Protein AF-A0A7X5VP82-F1 (afdb_monomer_lite)

Structure (mmCIF, N/CA/C/O backbone):
data_AF-A0A7X5VP82-F1
#
_entry.id   AF-A0A7X5VP82-F1
#
loop_
_atom_site.group_PDB
_atom_site.id
_atom_site.type_symbol
_atom_site.label_atom_id
_atom_site.label_alt_id
_atom_site.label_comp_id
_atom_site.label_asym_id
_atom_site.label_entity_id
_atom_site.label_seq_id
_at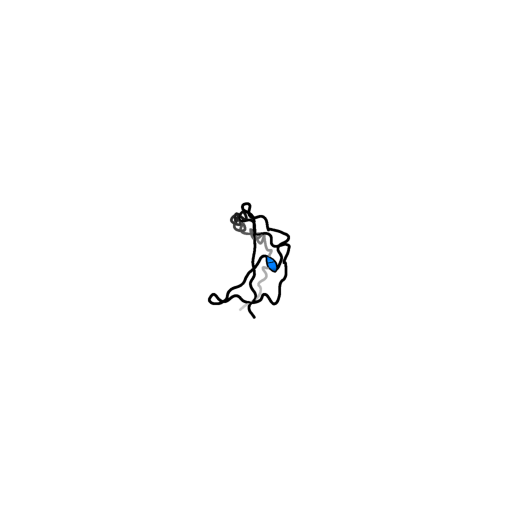om_site.pdbx_PDB_ins_code
_atom_site.Cartn_x
_atom_site.Cartn_y
_atom_site.Cartn_z
_atom_site.occupancy
_atom_site.B_iso_or_equiv
_atom_site.auth_seq_id
_atom_site.auth_comp_id
_atom_site.auth_asym_id
_atom_site.auth_atom_id
_atom_site.pdbx_PDB_model_num
ATOM 1 N N . MET A 1 1 ? 7.631 -9.204 -14.461 1.00 81.19 1 MET A N 1
ATOM 2 C CA . MET A 1 1 ? 6.808 -9.067 -13.242 1.00 81.19 1 MET A CA 1
ATOM 3 C C . MET A 1 1 ? 7.715 -8.574 -12.137 1.00 81.19 1 MET A C 1
ATOM 5 O O . MET A 1 1 ? 8.815 -9.097 -12.015 1.00 81.19 1 MET A O 1
ATOM 9 N N . VAL A 1 2 ? 7.262 -7.579 -11.382 1.00 91.50 2 VAL A N 1
ATOM 10 C CA . VAL A 1 2 ? 7.929 -7.055 -10.185 1.00 91.50 2 VAL A CA 1
ATOM 11 C C . VAL A 1 2 ? 6.951 -7.236 -9.027 1.00 91.50 2 VAL A C 1
ATOM 13 O O . VAL A 1 2 ? 5.748 -7.078 -9.224 1.00 91.50 2 VAL A O 1
ATOM 16 N N . GLU A 1 3 ? 7.447 -7.607 -7.850 1.00 92.94 3 GLU A N 1
ATOM 17 C CA . GLU A 1 3 ? 6.654 -7.619 -6.619 1.00 92.94 3 GLU A CA 1
ATOM 18 C C . GLU A 1 3 ? 6.918 -6.322 -5.845 1.00 92.94 3 GLU A C 1
ATOM 20 O O . GLU A 1 3 ? 8.061 -5.871 -5.760 1.00 92.94 3 GLU A O 1
ATOM 25 N N . VAL A 1 4 ? 5.858 -5.707 -5.318 1.00 93.62 4 VAL A N 1
ATOM 26 C CA . VAL A 1 4 ? 5.919 -4.446 -4.570 1.00 93.62 4 VAL A CA 1
ATOM 27 C C . VAL A 1 4 ? 5.256 -4.671 -3.219 1.00 93.62 4 VAL A C 1
ATOM 29 O O . VAL A 1 4 ? 4.079 -5.021 -3.160 1.00 93.62 4 VAL A O 1
ATOM 32 N N . ASP A 1 5 ? 6.010 -4.470 -2.142 1.00 93.50 5 ASP A N 1
ATOM 33 C CA . ASP A 1 5 ? 5.525 -4.631 -0.772 1.00 93.50 5 ASP A CA 1
ATOM 34 C C . ASP A 1 5 ? 5.156 -3.256 -0.187 1.00 93.50 5 ASP A C 1
ATOM 36 O O . ASP A 1 5 ? 5.932 -2.300 -0.281 1.00 93.50 5 ASP A O 1
ATOM 40 N N . VAL A 1 6 ? 3.946 -3.124 0.365 1.00 92.19 6 VAL A N 1
ATOM 41 C CA . VAL A 1 6 ? 3.354 -1.831 0.753 1.00 92.19 6 VAL A CA 1
ATOM 42 C C . VAL A 1 6 ? 2.749 -1.924 2.150 1.00 92.19 6 VAL A C 1
ATOM 44 O O . VAL A 1 6 ? 1.896 -2.766 2.413 1.00 92.19 6 VAL A O 1
ATOM 47 N N . GLN A 1 7 ? 3.128 -1.001 3.038 1.00 92.19 7 GLN A N 1
ATOM 48 C CA . GLN A 1 7 ? 2.507 -0.851 4.357 1.00 92.19 7 GLN A CA 1
ATOM 49 C C . GLN A 1 7 ? 1.768 0.480 4.472 1.00 92.19 7 GLN A C 1
ATOM 51 O O . GLN A 1 7 ? 2.374 1.549 4.395 1.00 92.19 7 GLN A O 1
ATOM 56 N N . VAL A 1 8 ? 0.464 0.409 4.739 1.00 91.56 8 VAL A N 1
ATOM 57 C CA . VAL A 1 8 ? -0.396 1.580 4.947 1.00 91.56 8 VAL A CA 1
ATOM 58 C C . VAL A 1 8 ? -0.754 1.684 6.42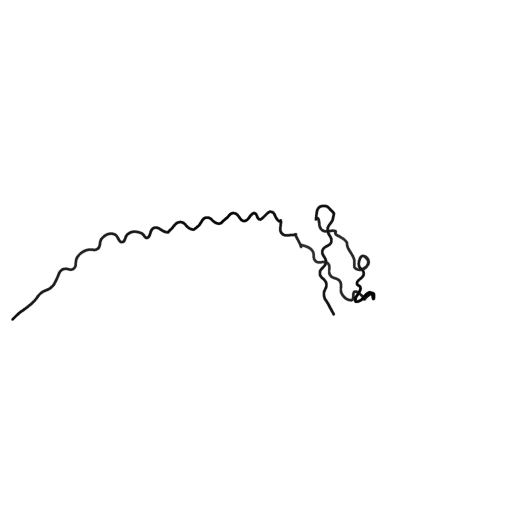9 1.00 91.56 8 VAL A C 1
ATOM 60 O O . VAL A 1 8 ? -1.347 0.772 7.004 1.00 91.56 8 VAL A O 1
ATOM 63 N N . THR A 1 9 ? -0.389 2.801 7.061 1.00 93.31 9 THR A N 1
ATOM 64 C CA . THR A 1 9 ? -0.654 3.060 8.485 1.00 93.31 9 THR A CA 1
ATOM 65 C C . THR A 1 9 ? -1.358 4.390 8.705 1.00 93.31 9 THR A C 1
ATOM 67 O O . THR A 1 9 ? -1.093 5.354 7.988 1.00 93.31 9 THR A O 1
ATOM 70 N N . ASP A 1 10 ? -2.190 4.467 9.742 1.00 92.44 10 ASP A N 1
ATOM 71 C CA . ASP A 1 10 ? -2.790 5.717 10.206 1.00 92.44 10 ASP A CA 1
ATOM 72 C C . ASP A 1 10 ? -1.746 6.673 10.831 1.00 92.44 10 ASP A C 1
ATOM 74 O O . ASP A 1 10 ? -0.553 6.372 10.942 1.00 92.44 10 ASP A O 1
ATOM 78 N N . ARG A 1 11 ? -2.205 7.843 11.295 1.00 94.25 11 ARG A N 1
ATOM 79 C CA . ARG A 1 11 ? -1.346 8.863 11.934 1.00 94.25 11 ARG A CA 1
ATOM 80 C C . ARG A 1 11 ? -0.740 8.417 13.276 1.00 94.25 11 ARG A C 1
ATOM 82 O O . ARG A 1 11 ? 0.188 9.065 13.748 1.00 94.25 11 ARG A O 1
ATOM 89 N N . GLN A 1 12 ? -1.253 7.346 13.884 1.00 91.56 12 GLN A N 1
ATOM 90 C CA . GLN A 1 12 ? -0.734 6.721 15.108 1.00 91.56 12 GLN A CA 1
ATOM 91 C C . GLN A 1 12 ? 0.214 5.545 14.798 1.00 91.56 12 GLN A C 1
ATOM 93 O O . GLN A 1 12 ? 0.743 4.932 15.722 1.00 91.56 12 GLN A O 1
ATOM 98 N N . GLY A 1 13 ? 0.428 5.210 13.520 1.00 89.19 13 GLY A N 1
ATOM 99 C CA . GLY A 1 13 ? 1.229 4.065 13.088 1.00 89.19 13 GLY A CA 1
ATOM 100 C C . GLY A 1 13 ? 0.494 2.720 13.110 1.00 89.19 13 GLY A C 1
ATOM 101 O O . GLY A 1 13 ? 1.141 1.693 12.913 1.00 89.19 13 GLY A O 1
ATOM 102 N N . LYS A 1 14 ? -0.828 2.701 13.325 1.00 89.25 14 LYS A N 1
ATOM 103 C CA . LYS A 1 14 ? -1.652 1.481 13.305 1.00 89.25 14 LYS A CA 1
ATOM 104 C C . LYS A 1 14 ? -1.926 1.063 11.853 1.00 89.25 14 LYS A C 1
ATOM 106 O O . LYS A 1 14 ? -2.203 1.943 11.037 1.00 89.25 14 LYS A O 1
ATOM 111 N N . PRO A 1 15 ? -1.877 -0.235 11.503 1.00 91.00 15 PRO A N 1
ATOM 112 C CA . PRO A 1 15 ? -2.145 -0.690 10.140 1.00 91.00 15 PRO A CA 1
ATOM 113 C C . PRO A 1 15 ? -3.595 -0.403 9.731 1.00 91.00 15 PRO A C 1
ATOM 115 O O . PRO A 1 15 ? -4.531 -0.688 10.483 1.00 91.00 15 PRO A O 1
ATOM 118 N N . VAL A 1 16 ? -3.779 0.145 8.530 1.00 91.94 16 VAL A N 1
ATOM 119 C CA . VAL A 1 16 ? -5.105 0.352 7.932 1.00 91.94 16 VAL A CA 1
ATOM 120 C C . VAL A 1 16 ? -5.612 -0.988 7.398 1.00 91.94 16 VAL A C 1
ATOM 122 O O . VAL A 1 16 ? -4.903 -1.683 6.674 1.00 91.94 16 VAL A O 1
ATOM 125 N N . ARG A 1 17 ? -6.834 -1.370 7.781 1.00 91.75 17 ARG A N 1
ATOM 126 C CA . ARG A 1 17 ? -7.463 -2.648 7.411 1.00 91.75 17 ARG A CA 1
ATOM 127 C C . ARG A 1 17 ? -8.533 -2.456 6.341 1.00 91.75 17 ARG A C 1
ATOM 129 O O . ARG A 1 17 ? -9.090 -1.372 6.216 1.00 91.75 17 ARG A O 1
ATOM 136 N N . GLY A 1 18 ? -8.848 -3.535 5.624 1.00 92.44 18 GLY A N 1
ATOM 137 C CA . GLY A 1 18 ? -9.917 -3.553 4.619 1.00 92.44 18 GLY A CA 1
ATOM 138 C C . GLY A 1 18 ? -9.549 -2.927 3.272 1.00 92.44 18 GLY A C 1
ATOM 139 O O . GLY A 1 18 ? -10.441 -2.711 2.463 1.00 92.44 18 GLY A O 1
ATOM 140 N N . LEU A 1 19 ? -8.264 -2.649 3.030 1.00 94.12 19 LEU A N 1
ATOM 141 C CA . LEU A 1 19 ? -7.776 -2.182 1.733 1.00 94.12 19 LEU A CA 1
ATOM 142 C C . LEU A 1 19 ? -7.911 -3.282 0.674 1.00 94.12 19 LEU A C 1
ATOM 144 O O . LEU A 1 19 ? -7.621 -4.454 0.926 1.00 94.12 19 LEU A O 1
ATOM 148 N N . THR A 1 20 ? -8.327 -2.878 -0.518 1.00 95.75 20 THR A N 1
ATOM 149 C CA . THR A 1 20 ? -8.579 -3.729 -1.680 1.00 95.75 20 THR A CA 1
ATOM 150 C C . THR A 1 20 ? -7.676 -3.318 -2.839 1.00 95.75 20 THR A C 1
ATOM 152 O O . THR A 1 20 ? -7.068 -2.253 -2.817 1.00 95.75 20 THR A O 1
ATOM 155 N N . VAL A 1 21 ? -7.617 -4.123 -3.902 1.00 96.38 21 VAL A N 1
ATOM 156 C CA . VAL A 1 21 ? -6.875 -3.759 -5.123 1.00 96.38 21 VAL A CA 1
ATOM 157 C C . VAL A 1 21 ? -7.377 -2.455 -5.771 1.00 96.38 21 VAL A C 1
ATOM 159 O O . VAL A 1 21 ? -6.607 -1.781 -6.445 1.00 96.38 21 VAL A O 1
ATOM 162 N N . ALA A 1 22 ? -8.638 -2.066 -5.541 1.00 97.12 22 ALA A N 1
ATOM 163 C CA . ALA A 1 22 ? -9.221 -0.841 -6.092 1.00 97.12 22 ALA A CA 1
ATOM 164 C C . ALA A 1 22 ? -8.697 0.445 -5.424 1.00 97.12 22 ALA A C 1
ATOM 166 O O . ALA A 1 22 ? -8.853 1.526 -5.988 1.00 97.12 22 ALA A O 1
ATOM 167 N N . ASP A 1 23 ? -8.063 0.331 -4.253 1.00 97.25 23 ASP A N 1
ATOM 168 C CA . ASP A 1 23 ? -7.467 1.447 -3.512 1.00 97.25 23 ASP A CA 1
ATOM 169 C C . ASP A 1 23 ? -6.042 1.797 -3.996 1.00 97.25 23 ASP A C 1
ATOM 171 O O . ASP A 1 23 ? -5.411 2.711 -3.460 1.00 97.25 23 ASP A O 1
ATOM 175 N N . PHE A 1 24 ? -5.516 1.077 -5.000 1.00 96.50 24 PHE A N 1
ATOM 176 C CA . PHE A 1 24 ? -4.146 1.220 -5.497 1.00 96.50 24 PHE A CA 1
ATOM 177 C C . PHE A 1 24 ? -4.079 1.423 -7.013 1.00 96.50 24 PHE A C 1
ATOM 179 O O . PHE A 1 24 ? -4.811 0.817 -7.793 1.00 96.50 24 PHE A O 1
ATOM 186 N N . GLU A 1 25 ? -3.096 2.214 -7.435 1.00 96.88 25 GLU A N 1
ATOM 187 C CA . GLU A 1 25 ? -2.698 2.369 -8.830 1.00 96.88 25 GLU A CA 1
ATOM 188 C C . GLU A 1 25 ? -1.171 2.295 -8.915 1.00 96.88 25 GLU A C 1
ATOM 190 O O . GLU A 1 25 ? -0.472 2.962 -8.152 1.00 96.88 25 GLU A O 1
ATOM 195 N N . ILE A 1 26 ? -0.646 1.485 -9.836 1.00 95.56 26 ILE A N 1
ATOM 196 C CA . ILE A 1 26 ? 0.796 1.357 -10.075 1.00 95.56 26 ILE A CA 1
ATOM 197 C C . ILE A 1 26 ? 1.145 2.060 -11.383 1.00 95.56 26 ILE A C 1
ATOM 199 O O . ILE A 1 26 ? 0.427 1.933 -12.376 1.00 95.56 26 ILE A O 1
ATOM 203 N N . PHE A 1 27 ? 2.263 2.786 -11.384 1.00 96.94 27 PHE A N 1
ATOM 204 C CA . PHE A 1 27 ? 2.797 3.463 -12.559 1.00 96.94 27 PHE A CA 1
ATOM 205 C C . PHE A 1 27 ? 4.270 3.099 -12.756 1.00 96.94 27 PHE A C 1
ATOM 207 O O . PHE A 1 27 ? 5.057 3.177 -11.815 1.00 96.94 27 PHE A O 1
ATOM 214 N N . GLU A 1 28 ? 4.643 2.757 -13.987 1.00 94.88 28 GLU A N 1
ATOM 215 C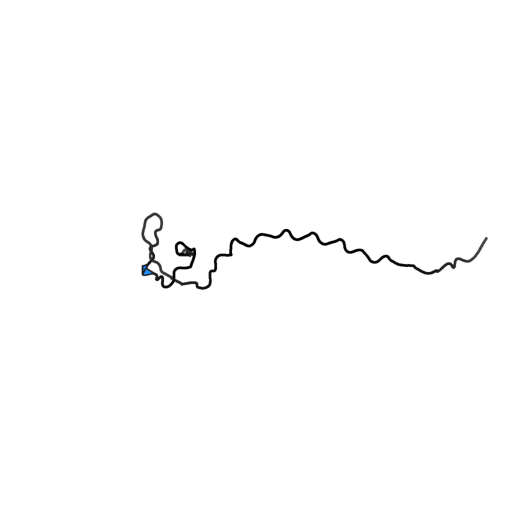 CA . GLU A 1 28 ? 6.023 2.531 -14.428 1.00 94.88 28 GLU A CA 1
ATOM 216 C C . GLU A 1 28 ? 6.345 3.577 -15.503 1.00 94.88 28 GLU A C 1
ATOM 218 O O . GLU A 1 28 ? 5.592 3.733 -16.467 1.00 94.88 28 GLU A O 1
ATOM 223 N N . ASP A 1 29 ? 7.389 4.384 -15.289 1.00 95.56 29 ASP A N 1
ATOM 224 C CA . ASP A 1 29 ? 7.746 5.538 -16.136 1.00 95.56 29 ASP A CA 1
ATOM 225 C C . ASP A 1 29 ? 6.553 6.461 -16.484 1.00 95.56 29 ASP A C 1
ATOM 227 O O . ASP A 1 29 ? 6.405 6.960 -17.601 1.00 95.56 29 ASP A O 1
ATOM 231 N N . GLY A 1 30 ? 5.654 6.663 -15.513 1.00 96.56 30 GLY A N 1
ATOM 232 C CA . GLY A 1 30 ? 4.445 7.483 -15.657 1.00 96.56 30 GLY A CA 1
ATOM 233 C C . GLY A 1 30 ? 3.288 6.822 -16.420 1.00 96.56 30 GLY A C 1
ATOM 234 O O . GLY A 1 30 ? 2.237 7.444 -16.577 1.00 96.56 30 GLY A O 1
ATOM 235 N N . ARG A 1 31 ? 3.427 5.570 -16.872 1.00 97.19 31 ARG A N 1
ATOM 236 C CA . ARG A 1 31 ? 2.342 4.785 -17.486 1.00 97.19 31 ARG A CA 1
ATOM 237 C C . ARG A 1 31 ? 1.683 3.887 -16.447 1.00 97.19 31 ARG A C 1
ATOM 239 O O . ARG A 1 31 ? 2.375 3.174 -15.731 1.00 97.19 31 ARG A O 1
ATOM 246 N N . ARG A 1 32 ? 0.350 3.895 -16.383 1.00 96.94 32 ARG A N 1
ATOM 247 C CA . ARG A 1 32 ? -0.426 3.028 -15.482 1.00 96.94 32 ARG A CA 1
ATOM 248 C C . ARG A 1 32 ? -0.247 1.558 -15.876 1.00 96.94 32 ARG A C 1
ATOM 250 O O . ARG A 1 32 ? -0.384 1.226 -17.053 1.00 96.94 32 ARG A O 1
ATOM 257 N N . VAL A 1 33 ? 0.020 0.697 -14.900 1.00 96.00 33 VAL A N 1
ATOM 258 C CA . VAL A 1 33 ? 0.228 -0.749 -15.069 1.00 96.00 33 VAL A CA 1
ATOM 259 C C . VAL A 1 33 ? -0.884 -1.512 -14.347 1.00 96.00 33 VAL A C 1
ATOM 261 O O . VAL A 1 33 ? -1.366 -1.083 -13.300 1.00 96.00 33 VAL A O 1
ATOM 264 N N . GLU A 1 34 ? -1.316 -2.638 -14.914 1.00 95.88 34 GLU A N 1
ATOM 265 C CA . GLU A 1 34 ? -2.321 -3.508 -14.299 1.00 95.88 34 GLU A CA 1
ATOM 266 C C . GLU A 1 34 ? -1.743 -4.290 -13.108 1.00 95.88 34 GLU A C 1
ATOM 268 O O . GLU A 1 34 ? -0.652 -4.859 -13.186 1.00 95.88 34 GLU A O 1
ATOM 273 N N . ILE A 1 35 ? -2.501 -4.359 -12.010 1.00 96.69 35 ILE A N 1
ATOM 274 C CA . ILE A 1 35 ? -2.168 -5.184 -10.844 1.00 96.69 35 ILE A CA 1
ATOM 275 C C . ILE A 1 35 ? -2.671 -6.609 -11.108 1.00 96.69 35 ILE A C 1
ATOM 277 O O . ILE A 1 35 ? -3.826 -6.935 -10.847 1.00 96.69 35 ILE A O 1
ATOM 281 N N . THR A 1 36 ? -1.796 -7.465 -11.638 1.00 95.56 36 THR A N 1
ATOM 282 C CA . THR A 1 36 ? -2.131 -8.853 -12.019 1.00 95.56 36 THR A CA 1
ATOM 283 C C . THR A 1 36 ? -2.178 -9.835 -10.844 1.00 95.56 36 THR A C 1
ATOM 285 O O . THR A 1 36 ? -2.679 -10.949 -10.989 1.00 95.56 36 THR A O 1
ATOM 288 N N . ASN A 1 37 ? -1.652 -9.451 -9.678 1.00 95.00 37 ASN A N 1
ATOM 289 C CA . ASN A 1 37 ? -1.686 -10.242 -8.452 1.00 95.00 37 ASN A CA 1
ATOM 290 C C . ASN A 1 37 ? -1.764 -9.303 -7.239 1.00 95.00 37 ASN A C 1
ATOM 292 O O . ASN A 1 37 ? -1.052 -8.301 -7.183 1.00 95.00 37 ASN A O 1
ATOM 296 N N . PHE A 1 38 ? -2.623 -9.627 -6.275 1.00 96.06 38 PHE A N 1
ATOM 297 C CA . PHE A 1 38 ? -2.843 -8.849 -5.060 1.00 96.06 38 PHE A CA 1
ATOM 298 C C . PHE A 1 38 ? -3.012 -9.800 -3.872 1.00 96.06 38 PHE A C 1
ATOM 300 O O . PHE A 1 38 ? -3.873 -10.681 -3.893 1.00 96.06 38 PHE A O 1
ATOM 307 N N . ARG A 1 39 ? -2.210 -9.603 -2.820 1.00 94.88 39 ARG A N 1
ATOM 308 C CA . ARG A 1 39 ? -2.324 -10.318 -1.542 1.00 94.88 39 ARG A CA 1
ATOM 309 C C . ARG A 1 39 ? -2.334 -9.319 -0.391 1.00 94.88 39 ARG A C 1
ATOM 311 O O . ARG A 1 39 ? -1.537 -8.387 -0.380 1.00 94.88 39 ARG A O 1
ATOM 318 N N . VAL A 1 40 ? -3.194 -9.545 0.598 1.00 92.44 40 VAL A N 1
ATOM 319 C CA . VAL A 1 40 ? -3.124 -8.846 1.888 1.00 92.44 40 VAL A CA 1
ATOM 320 C C . VAL A 1 40 ? -2.297 -9.708 2.836 1.00 92.44 40 VAL A C 1
ATOM 322 O O . VAL A 1 40 ? -2.592 -10.890 3.004 1.00 92.44 40 VAL A O 1
ATOM 325 N N . VAL A 1 41 ? -1.261 -9.128 3.441 1.00 87.25 41 VAL A N 1
ATOM 326 C CA . VAL A 1 41 ? -0.426 -9.797 4.447 1.00 87.25 41 VAL A CA 1
ATOM 327 C C . VAL A 1 41 ? -0.755 -9.203 5.814 1.00 87.25 41 VAL A C 1
ATOM 329 O O . VAL A 1 41 ? -0.447 -8.046 6.092 1.00 87.25 41 VAL A O 1
ATOM 332 N N . GLU A 1 42 ? -1.411 -9.986 6.667 1.00 80.88 42 GLU A N 1
ATOM 333 C CA . GLU A 1 42 ? -1.677 -9.602 8.056 1.00 80.88 42 GLU A CA 1
ATOM 334 C C . GLU A 1 42 ? -0.491 -9.954 8.974 1.00 80.88 42 GLU A C 1
ATOM 336 O O . GLU A 1 42 ? 0.357 -10.775 8.634 1.00 80.88 42 GLU A O 1
ATOM 341 N N . GLY A 1 43 ? -0.427 -9.337 10.159 1.00 72.19 43 GLY A N 1
ATOM 342 C CA . GLY A 1 43 ? 0.581 -9.661 11.181 1.00 72.19 43 GLY A CA 1
ATOM 343 C C . GLY A 1 43 ? 1.903 -8.886 11.099 1.00 72.19 43 GLY A C 1
ATOM 344 O O . GLY A 1 43 ? 2.793 -9.135 11.907 1.00 72.19 43 GLY A O 1
ATOM 345 N N . PHE A 1 44 ? 2.038 -7.914 10.191 1.00 64.75 44 PHE A N 1
ATOM 346 C CA . PHE A 1 44 ? 3.192 -7.008 10.165 1.00 64.75 44 PHE A CA 1
ATOM 347 C C . PHE A 1 44 ? 3.118 -5.968 11.299 1.00 64.75 44 PHE A C 1
ATOM 349 O O . PHE A 1 44 ? 2.693 -4.825 11.112 1.00 64.75 44 PHE A O 1
ATOM 356 N N . GLU A 1 45 ? 3.541 -6.355 12.502 1.00 61.69 45 GLU A N 1
ATOM 357 C CA . GLU A 1 45 ? 3.873 -5.386 13.547 1.00 61.69 45 GLU A CA 1
ATOM 358 C C . GLU A 1 45 ? 5.186 -4.679 13.192 1.00 61.69 45 GLU A C 1
ATOM 360 O O . GLU A 1 45 ? 6.195 -5.310 12.870 1.00 61.69 45 GLU A O 1
ATOM 365 N N . ARG A 1 46 ? 5.201 -3.342 13.262 1.00 62.75 46 ARG A N 1
ATOM 366 C CA . ARG A 1 46 ? 6.464 -2.599 13.192 1.00 62.75 46 ARG A CA 1
ATOM 367 C C . ARG A 1 46 ? 7.293 -2.962 14.426 1.00 62.75 46 ARG A C 1
ATOM 369 O O . ARG A 1 46 ? 6.757 -2.839 15.527 1.00 62.75 46 ARG A O 1
ATOM 376 N N . PRO A 1 47 ? 8.581 -3.330 14.293 1.00 56.53 47 PRO A N 1
ATOM 377 C CA . PRO A 1 47 ? 9.420 -3.570 15.457 1.00 56.53 47 PRO A CA 1
ATOM 378 C C . PRO A 1 47 ? 9.463 -2.298 16.306 1.00 56.53 47 PRO A C 1
ATOM 380 O O . PRO A 1 47 ? 9.909 -1.240 15.849 1.00 56.53 47 PRO A O 1
ATOM 383 N N . SER A 1 48 ? 8.959 -2.399 17.536 1.00 58.50 48 SER A N 1
ATOM 384 C CA . SER A 1 48 ? 8.910 -1.290 18.482 1.00 58.50 48 SER A CA 1
ATOM 385 C C . SER A 1 48 ? 10.302 -0.691 18.641 1.00 58.50 48 SER A C 1
ATOM 387 O O . SER A 1 48 ? 11.231 -1.354 19.103 1.00 58.50 48 SER A O 1
ATOM 389 N N . ARG A 1 49 ? 10.455 0.596 18.302 1.00 61.50 49 ARG A N 1
ATOM 390 C CA . ARG A 1 49 ? 11.741 1.326 18.345 1.00 61.50 49 ARG A CA 1
ATOM 391 C C . ARG A 1 49 ? 12.277 1.554 19.774 1.00 61.50 49 ARG A C 1
ATOM 393 O O . ARG A 1 49 ? 13.186 2.349 19.980 1.00 61.50 49 ARG A O 1
ATOM 400 N N . THR A 1 50 ? 11.689 0.866 20.749 1.00 56.12 50 THR A N 1
ATOM 401 C CA . THR A 1 50 ? 11.972 0.872 22.185 1.00 56.12 50 THR A CA 1
ATOM 402 C C . THR A 1 50 ? 12.768 -0.350 22.642 1.00 56.12 50 THR A C 1
ATOM 404 O O . THR A 1 50 ? 12.926 -0.547 23.844 1.00 56.12 50 THR A O 1
ATOM 407 N N . ALA A 1 51 ? 13.345 -1.129 21.720 1.00 58.97 51 ALA A N 1
ATOM 408 C CA . ALA A 1 51 ? 14.523 -1.940 22.021 1.00 58.97 51 ALA A CA 1
ATOM 409 C C . ALA A 1 51 ? 15.726 -1.015 22.300 1.00 58.97 51 ALA A C 1
ATOM 411 O O . ALA A 1 51 ? 16.652 -0.891 21.497 1.00 58.97 51 ALA A O 1
ATOM 412 N N . ARG A 1 52 ? 15.696 -0.330 23.452 1.00 59.44 52 ARG A N 1
ATOM 413 C CA . ARG A 1 52 ? 16.896 0.246 24.059 1.00 59.44 52 ARG A CA 1
ATOM 414 C C . ARG A 1 52 ? 17.818 -0.933 24.313 1.00 59.44 52 ARG A C 1
ATOM 416 O O . ARG A 1 52 ? 17.526 -1.752 25.177 1.00 59.44 52 ARG A O 1
ATOM 423 N N . VAL A 1 53 ? 18.894 -1.024 23.539 1.00 56.78 53 VAL A N 1
ATOM 424 C CA . VAL A 1 53 ? 19.935 -2.022 23.767 1.00 56.78 53 VAL A CA 1
ATOM 425 C C . VAL A 1 53 ? 20.544 -1.702 25.127 1.00 56.78 53 VAL A C 1
ATOM 427 O O . VAL A 1 53 ? 21.321 -0.756 25.260 1.00 56.78 53 VAL A O 1
ATOM 430 N N . GLU A 1 54 ? 20.128 -2.430 26.160 1.00 63.53 54 GLU A N 1
ATOM 431 C CA . GLU A 1 54 ? 20.876 -2.447 27.406 1.00 63.53 54 GLU A CA 1
ATOM 432 C C . GLU A 1 54 ? 22.243 -3.055 27.083 1.00 63.53 54 GLU A C 1
ATOM 434 O O . GLU A 1 54 ? 22.294 -4.138 26.491 1.00 63.53 54 GLU A O 1
ATOM 439 N N . PRO A 1 55 ? 23.353 -2.350 27.368 1.00 64.00 55 PRO A N 1
ATOM 440 C CA . PRO A 1 55 ? 24.668 -2.900 27.109 1.00 64.00 55 PRO A CA 1
ATOM 441 C C . PRO A 1 55 ? 24.812 -4.157 27.960 1.00 64.00 55 PRO A C 1
ATOM 443 O O . PRO A 1 55 ? 24.758 -4.084 29.189 1.00 64.00 55 PRO A O 1
ATOM 446 N N . ALA A 1 56 ? 24.969 -5.305 27.300 1.00 65.38 56 ALA A N 1
ATOM 447 C CA . ALA A 1 56 ? 25.241 -6.557 27.980 1.00 65.38 56 ALA A CA 1
ATOM 448 C C . ALA A 1 56 ? 26.477 -6.353 28.863 1.00 65.38 56 ALA A C 1
ATOM 450 O O . ALA A 1 56 ? 27.554 -6.021 28.359 1.00 65.38 56 ALA A O 1
ATOM 451 N N . ALA A 1 57 ? 26.303 -6.501 30.178 1.00 70.25 57 ALA A N 1
ATOM 452 C CA . ALA A 1 57 ? 27.421 -6.447 31.103 1.00 70.25 57 ALA A CA 1
ATOM 453 C C . ALA A 1 57 ? 28.459 -7.496 30.665 1.00 70.25 57 ALA A C 1
ATOM 455 O O . ALA A 1 57 ? 28.064 -8.612 30.306 1.00 70.25 57 ALA A O 1
ATOM 456 N N . PRO A 1 58 ? 29.763 -7.163 30.649 1.00 70.19 58 PRO A N 1
ATOM 457 C CA . PRO A 1 58 ? 30.780 -8.134 30.276 1.00 70.19 58 PRO A CA 1
ATOM 458 C C . PRO A 1 58 ? 30.681 -9.346 31.213 1.00 70.19 58 PRO A C 1
ATOM 460 O O . PRO A 1 58 ? 30.435 -9.159 32.411 1.00 70.19 58 PRO A O 1
ATOM 463 N N . PRO A 1 59 ? 30.857 -10.580 30.704 1.00 63.75 59 PRO A N 1
ATOM 464 C CA . PRO A 1 59 ? 30.868 -11.750 31.565 1.00 63.75 59 PRO A CA 1
ATOM 465 C C . PRO A 1 59 ? 31.971 -11.571 32.609 1.00 63.75 59 PRO A C 1
ATOM 467 O O . PRO A 1 59 ? 33.117 -11.270 32.269 1.00 63.75 59 PRO A O 1
ATOM 470 N N . LEU A 1 60 ? 31.609 -11.730 33.883 1.00 69.56 60 LEU A N 1
ATOM 471 C CA . LEU A 1 60 ? 32.589 -11.762 34.962 1.00 69.56 60 LEU A CA 1
ATOM 472 C C . LEU A 1 60 ? 33.595 -12.882 34.656 1.00 69.56 60 LEU A C 1
ATOM 474 O O . LEU A 1 60 ? 33.165 -13.955 34.216 1.00 69.56 60 LEU A O 1
ATOM 478 N N . PRO A 1 61 ? 34.908 -12.666 34.862 1.00 66.88 61 PRO A N 1
ATOM 479 C CA . PRO A 1 61 ? 35.879 -13.729 34.669 1.00 66.88 61 PRO A CA 1
ATOM 480 C C . PRO A 1 61 ? 35.500 -14.893 35.581 1.00 66.88 61 PRO A C 1
ATOM 482 O O . PRO A 1 61 ? 35.352 -14.721 36.794 1.00 66.88 61 PRO A O 1
ATOM 485 N N . VAL A 1 62 ? 35.313 -16.072 34.986 1.00 65.81 62 VAL A N 1
ATOM 486 C CA . VAL A 1 62 ? 35.162 -17.304 35.754 1.00 65.81 62 VAL A CA 1
ATOM 487 C C . VAL A 1 62 ? 36.458 -17.469 36.533 1.00 65.81 62 VAL A C 1
ATOM 489 O O . VAL A 1 62 ? 37.524 -17.601 35.937 1.00 65.81 62 VAL A O 1
ATOM 492 N N . LEU A 1 63 ? 36.369 -17.411 37.860 1.00 64.56 63 LEU A N 1
ATOM 493 C CA . LEU A 1 63 ? 37.482 -17.793 38.712 1.00 64.56 63 LEU A CA 1
ATOM 494 C C . LEU A 1 63 ? 37.700 -19.288 38.484 1.00 64.56 63 LEU A C 1
ATOM 496 O O . LEU A 1 63 ? 36.873 -20.098 38.909 1.00 64.56 63 LEU A O 1
ATOM 500 N N . GLU A 1 64 ? 38.773 -19.641 37.776 1.00 62.03 64 GLU A N 1
ATOM 501 C CA . GLU A 1 64 ? 39.247 -21.021 37.733 1.00 62.03 64 GLU A CA 1
ATOM 502 C C . GLU A 1 64 ? 39.384 -21.511 39.182 1.00 62.03 64 GLU A C 1
ATOM 504 O O . GLU A 1 64 ? 40.023 -20.828 39.994 1.00 62.03 64 GLU A O 1
ATOM 509 N N . PRO A 1 65 ? 38.749 -22.639 39.554 1.00 57.75 65 PRO A N 1
ATOM 510 C CA . PRO A 1 65 ? 38.966 -23.210 40.870 1.00 57.75 65 PRO A CA 1
ATOM 511 C C . PRO A 1 65 ? 40.451 -23.543 40.971 1.00 57.75 65 PRO A C 1
ATOM 513 O O . PRO A 1 65 ? 40.986 -24.249 40.118 1.00 57.75 65 PRO A O 1
ATOM 516 N N . ALA A 1 66 ? 41.113 -22.997 41.990 1.00 62.88 66 ALA A N 1
ATOM 517 C CA . ALA A 1 66 ? 42.520 -23.270 42.229 1.00 62.88 66 ALA A CA 1
ATOM 518 C C . ALA A 1 66 ? 42.742 -24.789 42.263 1.00 62.88 66 ALA A C 1
ATOM 520 O O . ALA A 1 66 ? 42.043 -25.486 43.002 1.00 62.88 66 ALA A O 1
ATOM 521 N N . GLU A 1 67 ? 43.708 -25.291 41.484 1.00 53.19 67 GLU A N 1
ATOM 522 C CA . GLU A 1 67 ? 44.200 -26.661 41.646 1.00 53.19 67 GLU A CA 1
ATOM 523 C C . GLU A 1 67 ? 44.855 -26.780 43.024 1.00 53.19 67 GLU A C 1
ATOM 525 O O . GLU A 1 67 ? 46.035 -26.485 43.238 1.00 53.19 67 GLU A O 1
ATOM 530 N N . GLU A 1 68 ? 44.032 -27.165 43.992 1.00 48.25 68 GLU A N 1
ATOM 531 C CA . GLU A 1 68 ? 44.439 -27.421 45.354 1.00 48.25 68 GLU A CA 1
ATOM 532 C C . GLU A 1 68 ? 45.193 -28.753 45.426 1.00 48.25 68 GLU A C 1
ATOM 534 O O . GLU A 1 68 ? 44.618 -29.828 45.299 1.00 48.25 68 GLU A O 1
ATOM 539 N N . SER A 1 69 ? 46.484 -28.644 45.745 1.00 50.44 69 SER A N 1
ATOM 540 C CA . SER A 1 69 ? 47.236 -29.635 46.520 1.00 50.44 69 SER A CA 1
ATOM 541 C C . SER A 1 69 ? 47.397 -31.039 45.909 1.00 50.44 69 SER A C 1
ATOM 543 O O . SER A 1 69 ? 46.622 -31.964 46.152 1.00 50.44 69 SER A O 1
ATOM 545 N N . GLY A 1 70 ? 48.515 -31.255 45.211 1.00 49.31 70 GLY A N 1
ATOM 546 C CA . GLY A 1 70 ? 48.975 -32.610 44.889 1.00 49.31 70 GLY A CA 1
ATOM 547 C C . GLY A 1 70 ? 49.531 -33.362 46.112 1.00 49.31 70 GLY A C 1
ATOM 548 O O . GLY A 1 70 ? 49.893 -32.746 47.117 1.00 49.31 70 GLY A O 1
ATOM 549 N N . PRO A 1 71 ? 49.708 -34.693 46.010 1.00 48.34 71 PRO A N 1
ATOM 550 C CA . PRO A 1 71 ? 50.672 -35.386 46.860 1.00 48.34 71 PRO A CA 1
ATOM 551 C C . PRO A 1 71 ? 51.654 -36.290 46.089 1.00 48.34 71 PRO A C 1
ATOM 553 O O . PRO A 1 71 ? 51.272 -37.217 45.385 1.00 48.34 71 PRO A O 1
ATOM 556 N N . GLY A 1 72 ? 52.945 -36.048 46.336 1.00 42.19 72 GLY A N 1
ATOM 557 C CA . GLY A 1 72 ? 53.983 -37.059 46.584 1.00 42.19 72 GLY A CA 1
ATOM 558 C C . GLY A 1 72 ? 54.170 -38.255 45.636 1.00 42.19 72 GLY A C 1
ATOM 559 O O . GLY A 1 72 ? 53.509 -39.279 45.775 1.00 42.19 72 GLY A O 1
ATOM 560 N N . ALA A 1 73 ? 55.265 -38.225 44.869 1.00 52.25 73 ALA A N 1
ATOM 561 C CA . ALA A 1 73 ? 55.964 -39.434 44.417 1.00 52.25 73 ALA A CA 1
ATOM 562 C C . ALA A 1 73 ? 57.492 -39.219 44.331 1.00 52.25 73 ALA A C 1
ATOM 564 O O . ALA A 1 73 ? 58.089 -39.280 43.260 1.00 52.25 73 ALA A O 1
ATOM 565 N N . VAL A 1 74 ? 58.153 -38.981 45.472 1.00 52.16 74 VAL A N 1
ATOM 566 C CA . VAL 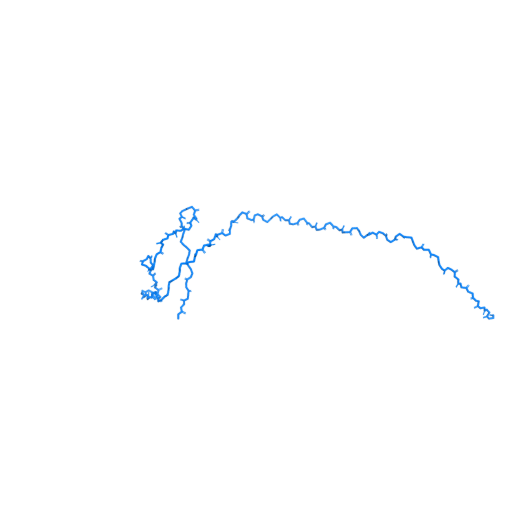A 1 74 ? 59.622 -39.088 45.550 1.00 52.16 74 VAL A CA 1
ATOM 567 C C . VAL A 1 74 ? 60.031 -40.560 45.636 1.00 52.16 74 VAL A C 1
ATOM 569 O O . VAL A 1 74 ? 59.889 -41.182 46.685 1.00 52.16 74 VAL A O 1
ATOM 572 N N . ARG A 1 75 ? 60.556 -41.124 44.543 1.00 53.84 75 ARG A N 1
ATOM 573 C CA . ARG A 1 75 ? 61.316 -42.388 44.545 1.00 53.84 75 ARG A CA 1
ATOM 574 C C . ARG A 1 75 ? 62.313 -42.412 43.381 1.00 53.84 75 ARG A C 1
ATOM 576 O O . ARG A 1 75 ? 61.986 -42.857 42.287 1.00 53.84 75 ARG A O 1
ATOM 583 N N . SER A 1 76 ? 63.536 -41.966 43.660 1.00 50.47 76 SER A N 1
ATOM 584 C CA . SER A 1 76 ? 64.698 -42.106 42.777 1.00 50.47 76 SER A CA 1
ATOM 585 C C . SER A 1 76 ? 65.773 -42.922 43.490 1.00 50.47 76 SER A C 1
ATOM 587 O O . SER A 1 76 ? 66.313 -42.447 44.482 1.00 50.47 76 SER A O 1
ATOM 589 N N . GLU A 1 77 ? 66.070 -44.125 42.998 1.00 39.50 77 GLU A N 1
ATOM 590 C CA . GLU A 1 77 ? 67.266 -44.931 43.315 1.00 39.50 77 GLU A CA 1
ATOM 591 C C . GLU A 1 77 ? 67.276 -46.205 42.440 1.00 39.50 77 GLU A C 1
ATOM 593 O O . GLU A 1 77 ? 66.190 -46.627 42.024 1.00 39.50 77 GLU A O 1
ATOM 598 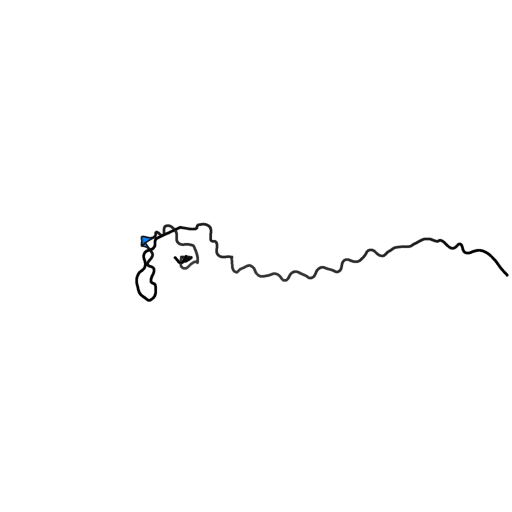N N . PRO A 1 78 ? 68.417 -46.902 42.230 1.00 46.19 78 PRO A N 1
ATOM 599 C CA . PRO A 1 78 ? 69.833 -46.521 42.395 1.00 46.19 78 PRO A CA 1
ATOM 600 C C . PRO A 1 78 ? 70.569 -46.698 41.018 1.00 46.19 78 PRO A C 1
ATOM 602 O O . PRO A 1 78 ? 69.895 -46.645 39.995 1.00 46.19 78 PRO A O 1
ATOM 605 N N . ALA A 1 79 ? 71.883 -46.906 40.807 1.00 37.38 79 ALA A N 1
ATOM 606 C CA . ALA A 1 79 ? 73.123 -46.913 41.606 1.00 37.38 79 ALA A CA 1
ATOM 607 C C . ALA A 1 79 ? 74.337 -46.669 40.662 1.00 37.38 79 ALA A C 1
ATOM 609 O O . ALA A 1 79 ? 74.299 -47.207 39.559 1.00 37.38 79 ALA A O 1
ATOM 610 N N . ALA A 1 80 ? 75.436 -46.065 41.162 1.00 42.78 80 ALA A N 1
ATOM 611 C CA . ALA A 1 80 ? 76.846 -46.362 40.784 1.00 42.78 80 ALA A CA 1
ATOM 612 C C . ALA A 1 80 ? 77.309 -46.131 39.306 1.00 42.78 80 ALA A C 1
ATOM 614 O O . ALA A 1 80 ? 76.474 -45.971 38.416 1.00 42.78 80 ALA A O 1
ATOM 615 N N . PRO A 1 81 ? 78.629 -46.13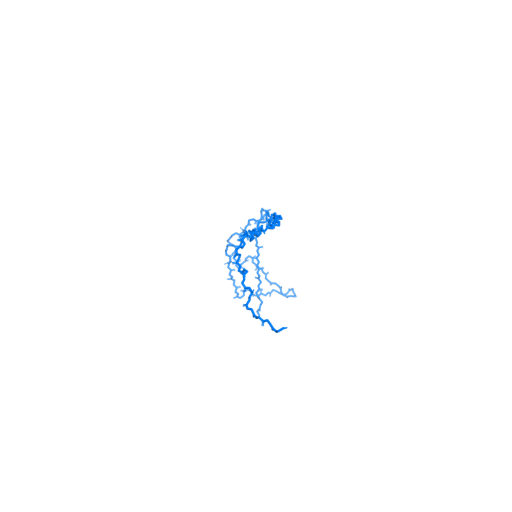4 38.987 1.00 49.78 81 PRO A N 1
ATOM 616 C CA . PRO A 1 81 ? 79.825 -46.301 39.836 1.00 49.78 81 PRO A CA 1
ATOM 617 C C . PRO A 1 81 ? 80.494 -45.000 40.311 1.00 49.78 81 PRO A C 1
ATOM 619 O O . PRO A 1 81 ? 80.370 -43.966 39.619 1.00 49.78 81 PRO A O 1
#

Sequence (81 aa):
MVEVDVQVTDRQGKPVRGLTVADFEIFEDGRRVEITNFRVVEGFERPSRTARVEPAAPPLPVLEPAEESGPGAVRSEPAAP

Radius of gyration: 35.43 Å; chains: 1; bounding box: 90×56×64 Å

pLDDT: mean 76.0, std 19.28, range [37.38, 97.25]

Secondary structure (DSSP, 8-state):
--------B-TTSPBP-S--GGG--EEETTEEE-----------PPPPTT---PPPPPPPP--PPP---------------

Foldseek 3Di:
DDDDDDFDADPVRHGDPDDDPVNDWDDDPNHTDDPPDDDDDPDDDDPPPPPPPPPDDPPDPDDDDPPPDDDDDDDDDDDDD